Protein AF-A0A432I846-F1 (afdb_monomer_lite)

Sequence (161 aa):
MIKVTKRKKWFYENATWILFLIMAALPLIDIRFGILGLLSMFIGLGFSLFTKGKPYCAYYCPRGGALKKLLAKISFGKSVPKFISNRYTRYGLTLLLTIKTISGLMKAESLTELSIVAHMGFIATTLIALALGIVTKPRAYCSDICHVGNIAWITNKVRRK

Structure (mmCIF, N/CA/C/O backbone):
data_AF-A0A432I846-F1
#
_entry.id   AF-A0A432I846-F1
#
loop_
_atom_site.group_PDB
_atom_site.id
_atom_site.type_symbol
_atom_site.label_atom_id
_atom_site.label_alt_id
_atom_site.label_comp_id
_atom_site.label_asym_id
_atom_site.label_entity_id
_atom_site.label_seq_id
_atom_site.pdbx_PDB_ins_code
_atom_site.Cartn_x
_atom_site.Cartn_y
_atom_site.Cartn_z
_atom_site.occupancy
_atom_site.B_iso_or_equiv
_atom_site.auth_seq_id
_atom_site.auth_comp_id
_atom_site.auth_asym_id
_atom_site.auth_atom_id
_atom_site.pdbx_PDB_model_num
ATOM 1 N N . MET A 1 1 ? 0.027 14.532 16.101 1.00 46.19 1 MET A N 1
ATOM 2 C CA . MET A 1 1 ? -0.913 14.260 14.991 1.00 46.19 1 MET A CA 1
ATOM 3 C C . MET A 1 1 ? -0.826 15.439 14.044 1.00 46.19 1 MET A C 1
ATOM 5 O O . MET A 1 1 ? -1.075 16.545 14.502 1.00 46.19 1 MET A O 1
ATOM 9 N N . ILE A 1 2 ? -0.454 15.240 12.776 1.00 54.59 2 ILE A N 1
ATOM 10 C CA . ILE A 1 2 ? -0.556 16.316 11.778 1.00 54.59 2 ILE A CA 1
ATOM 11 C C . ILE A 1 2 ? -2.051 16.635 11.622 1.00 54.59 2 ILE A C 1
ATOM 13 O O . ILE A 1 2 ? -2.808 15.806 11.112 1.00 54.59 2 ILE A O 1
ATOM 17 N N . LYS A 1 3 ? -2.496 17.790 12.130 1.00 52.16 3 LYS A N 1
ATOM 18 C CA . LYS A 1 3 ? -3.870 18.282 11.951 1.00 52.16 3 LYS A CA 1
ATOM 19 C C . LYS A 1 3 ? -3.994 18.815 10.522 1.00 52.16 3 LYS A C 1
ATOM 21 O O . LYS A 1 3 ? -3.718 19.977 10.253 1.00 52.16 3 LYS A O 1
ATOM 26 N N . VAL A 1 4 ? -4.351 17.939 9.585 1.00 61.06 4 VAL A N 1
ATOM 27 C CA . VAL A 1 4 ? -4.623 18.327 8.193 1.00 61.06 4 VAL A CA 1
ATOM 28 C C . VAL A 1 4 ? -6.010 18.970 8.129 1.00 61.06 4 VAL A C 1
ATOM 30 O O . VAL A 1 4 ? -6.980 18.399 8.628 1.00 61.06 4 VAL A O 1
ATOM 33 N N . THR A 1 5 ? -6.122 20.153 7.522 1.00 69.75 5 THR A N 1
ATOM 34 C CA . THR A 1 5 ? -7.411 20.839 7.344 1.00 69.75 5 THR A CA 1
ATOM 35 C C . THR A 1 5 ? -8.352 20.030 6.442 1.00 69.75 5 THR A C 1
ATOM 37 O O . THR A 1 5 ? -7.910 19.295 5.556 1.00 69.75 5 THR A O 1
ATOM 40 N N . LYS A 1 6 ? -9.673 20.171 6.635 1.00 64.69 6 LYS A N 1
ATOM 41 C CA . LYS A 1 6 ? -10.711 19.423 5.889 1.00 64.69 6 LYS A CA 1
ATOM 42 C C . LYS A 1 6 ? -10.547 19.563 4.362 1.00 64.69 6 LYS A C 1
ATOM 44 O O . LYS A 1 6 ? -10.676 18.578 3.640 1.00 64.69 6 LYS A O 1
ATOM 49 N N . ARG A 1 7 ? -10.172 20.764 3.895 1.00 64.50 7 ARG A N 1
ATOM 50 C CA . ARG A 1 7 ? -9.919 21.091 2.479 1.00 64.50 7 ARG A CA 1
ATOM 51 C C . ARG A 1 7 ? -8.668 20.388 1.930 1.00 64.50 7 ARG A C 1
ATOM 53 O O . ARG A 1 7 ? -8.738 19.745 0.888 1.00 64.50 7 ARG A O 1
ATOM 60 N N . LYS A 1 8 ? -7.550 20.419 2.670 1.00 65.19 8 LYS A N 1
ATOM 61 C CA . LYS A 1 8 ? -6.318 19.695 2.302 1.00 65.19 8 LYS A CA 1
ATOM 62 C C . LYS A 1 8 ? -6.541 18.182 2.283 1.00 65.19 8 LYS A C 1
ATOM 64 O O . LYS A 1 8 ? -6.087 17.510 1.367 1.00 65.19 8 LYS A O 1
ATOM 69 N N . LYS A 1 9 ? -7.300 17.646 3.243 1.00 67.75 9 LYS A N 1
ATOM 70 C CA . LYS A 1 9 ? -7.653 16.220 3.294 1.00 67.75 9 LYS A CA 1
ATOM 71 C C . LYS A 1 9 ? -8.378 15.760 2.025 1.00 67.75 9 LYS A C 1
ATOM 73 O O . LYS A 1 9 ? -8.003 14.738 1.465 1.00 67.75 9 LYS A O 1
ATOM 78 N N . TRP A 1 10 ? -9.380 16.512 1.574 1.00 65.75 10 TRP A N 1
ATOM 79 C CA . TRP A 1 10 ? -10.119 16.197 0.346 1.00 65.75 10 TRP A CA 1
ATOM 80 C C . TRP A 1 10 ? -9.221 16.249 -0.899 1.00 65.75 10 TRP A C 1
ATOM 82 O O . TRP A 1 10 ? -9.282 15.356 -1.742 1.00 65.75 10 TRP A O 1
ATOM 92 N N . PHE A 1 11 ? -8.331 17.244 -0.974 1.00 66.69 11 PHE A N 1
ATOM 93 C CA . PHE A 1 11 ? -7.376 17.380 -2.075 1.00 66.69 11 PHE A CA 1
ATOM 94 C C . PHE A 1 11 ? -6.412 16.188 -2.162 1.00 66.69 11 PHE A C 1
ATOM 96 O O . PHE A 1 11 ? -6.304 15.562 -3.215 1.00 66.69 11 PHE A O 1
ATOM 103 N N . TYR A 1 12 ? -5.775 15.806 -1.049 1.00 70.25 12 TYR A N 1
ATOM 104 C CA . TYR A 1 12 ? -4.863 14.656 -1.023 1.00 70.25 12 TYR A CA 1
ATOM 105 C C . TYR A 1 12 ? -5.580 13.332 -1.320 1.00 70.25 12 TYR A C 1
ATOM 107 O O . TYR A 1 12 ? -5.038 12.487 -2.026 1.00 70.25 12 TYR A O 1
ATOM 115 N N . GLU A 1 13 ? -6.818 13.149 -0.852 1.00 68.00 13 GLU A N 1
ATOM 116 C CA . GLU A 1 13 ? -7.609 11.950 -1.162 1.00 68.00 13 GLU A CA 1
ATOM 117 C C . GLU A 1 13 ? -7.955 11.837 -2.660 1.00 68.00 13 GLU A C 1
ATOM 119 O O . GLU A 1 13 ? -7.946 10.733 -3.204 1.00 68.00 13 GLU A O 1
ATOM 124 N N . ASN A 1 14 ? -8.210 12.953 -3.348 1.00 73.88 14 ASN A N 1
ATOM 125 C CA . ASN A 1 14 ? -8.443 12.948 -4.795 1.00 73.88 14 ASN A CA 1
ATOM 126 C C . ASN A 1 14 ? -7.154 12.784 -5.608 1.00 73.88 14 ASN A C 1
ATOM 128 O O . ASN A 1 14 ? -7.145 12.019 -6.572 1.00 73.88 14 ASN A O 1
ATOM 132 N N . ALA A 1 15 ? -6.067 13.440 -5.202 1.00 80.50 15 ALA A N 1
ATOM 133 C CA . ALA A 1 15 ? -4.770 13.317 -5.865 1.00 80.50 15 ALA A CA 1
ATOM 134 C C . ALA A 1 15 ? -4.204 11.889 -5.763 1.00 80.50 15 ALA A C 1
ATOM 136 O O . ALA A 1 15 ? -3.666 11.357 -6.731 1.00 80.50 15 ALA A O 1
ATOM 137 N N . THR A 1 16 ? -4.379 11.226 -4.615 1.00 85.56 16 THR A N 1
ATOM 138 C CA . THR A 1 16 ? -3.886 9.854 -4.394 1.00 85.56 16 THR A CA 1
ATOM 139 C C . THR A 1 16 ? -4.595 8.801 -5.244 1.00 85.56 16 THR A C 1
ATOM 141 O O . THR A 1 16 ? -3.954 7.830 -5.636 1.00 85.56 16 THR A O 1
ATOM 144 N N . TRP A 1 17 ? -5.878 8.996 -5.578 1.00 84.44 17 TRP A N 1
ATOM 145 C CA . TRP A 1 17 ? -6.599 8.140 -6.533 1.00 84.44 17 TRP A CA 1
ATOM 146 C C . TRP A 1 17 ? -5.971 8.206 -7.932 1.00 84.44 17 TRP A C 1
ATOM 148 O O . TRP A 1 17 ? -5.720 7.175 -8.550 1.00 84.44 17 TRP A O 1
ATOM 158 N N . ILE A 1 18 ? -5.679 9.419 -8.412 1.00 87.31 18 ILE A N 1
ATOM 159 C CA . ILE A 1 18 ? -5.054 9.633 -9.726 1.00 87.31 18 ILE A CA 1
ATOM 160 C C . ILE A 1 18 ? -3.646 9.036 -9.733 1.00 87.31 18 ILE A C 1
ATOM 162 O O . ILE A 1 18 ? -3.297 8.289 -10.641 1.00 87.31 18 ILE A O 1
ATOM 166 N N . LEU A 1 19 ? -2.868 9.282 -8.675 1.00 89.81 19 LEU A N 1
ATOM 167 C CA . LEU A 1 19 ? -1.527 8.719 -8.529 1.00 89.81 19 LEU A CA 1
ATOM 168 C C . LEU A 1 19 ? -1.540 7.184 -8.529 1.00 89.81 19 LEU A C 1
ATOM 170 O O . LEU A 1 19 ? -0.665 6.565 -9.121 1.00 89.81 19 LEU A O 1
ATOM 174 N N . PHE A 1 20 ? -2.546 6.559 -7.914 1.00 92.19 20 PHE A N 1
ATOM 175 C CA . PHE A 1 20 ? -2.716 5.109 -7.961 1.00 92.19 20 PHE A CA 1
ATOM 176 C C . PHE A 1 20 ? -2.957 4.596 -9.386 1.00 92.19 20 PHE A C 1
ATOM 178 O O . PHE A 1 20 ? -2.330 3.616 -9.778 1.00 92.19 20 PHE A O 1
ATOM 185 N N . LEU A 1 21 ? -3.822 5.260 -10.162 1.00 90.75 21 LEU A N 1
ATOM 186 C CA . LEU A 1 21 ? -4.063 4.890 -11.559 1.00 90.75 21 LEU A CA 1
ATOM 187 C C . LEU A 1 21 ? -2.796 5.034 -12.402 1.00 90.75 21 LEU A C 1
ATOM 189 O O . LEU A 1 21 ? -2.481 4.134 -13.169 1.00 90.75 21 LEU A O 1
ATOM 193 N N . ILE A 1 22 ? -2.034 6.110 -12.204 1.00 91.56 22 ILE A N 1
ATOM 194 C CA . ILE A 1 22 ? -0.741 6.322 -12.867 1.00 91.56 22 ILE A CA 1
ATOM 195 C C . ILE A 1 22 ? 0.224 5.183 -12.521 1.00 91.56 22 ILE A C 1
ATOM 197 O O . ILE A 1 22 ? 0.798 4.576 -13.416 1.00 91.56 22 ILE A O 1
ATOM 201 N N . MET A 1 23 ? 0.359 4.832 -11.239 1.00 91.38 23 MET A N 1
ATOM 202 C CA . MET A 1 23 ? 1.238 3.740 -10.797 1.00 91.38 23 MET A CA 1
ATOM 203 C C . MET A 1 23 ? 0.808 2.359 -11.308 1.00 91.38 23 MET A C 1
ATOM 205 O O . MET A 1 23 ? 1.648 1.469 -11.422 1.00 91.38 23 MET A O 1
ATOM 209 N N . ALA A 1 24 ? -0.481 2.165 -11.587 1.00 92.00 24 ALA A N 1
ATOM 210 C CA . ALA A 1 24 ? -0.997 0.935 -12.176 1.00 92.00 24 ALA A CA 1
ATOM 211 C C . ALA A 1 24 ? -0.840 0.907 -13.706 1.00 92.00 24 ALA A C 1
ATOM 213 O O . ALA A 1 24 ? -0.541 -0.149 -14.250 1.00 92.00 24 ALA A O 1
ATOM 214 N N . ALA A 1 25 ? -1.027 2.041 -14.389 1.00 93.31 25 ALA A N 1
ATOM 215 C CA . ALA A 1 25 ? -1.075 2.121 -15.848 1.00 93.31 25 ALA A CA 1
ATOM 216 C C . ALA A 1 25 ? 0.295 2.347 -16.509 1.00 93.31 25 ALA A C 1
ATOM 218 O O . ALA A 1 25 ? 0.567 1.735 -17.536 1.00 93.31 25 ALA A O 1
ATOM 219 N N . LEU A 1 26 ? 1.176 3.181 -15.941 1.00 92.50 26 LEU A N 1
ATOM 220 C CA . LEU A 1 26 ? 2.502 3.458 -16.526 1.00 92.50 26 LEU A CA 1
ATOM 221 C C . LEU A 1 26 ? 3.345 2.192 -16.758 1.00 92.50 26 LEU A C 1
ATOM 223 O O . LEU A 1 26 ? 3.922 2.075 -17.837 1.00 92.50 26 LEU A O 1
ATOM 227 N N . PRO A 1 27 ? 3.398 1.229 -15.815 1.00 91.06 27 PRO A N 1
ATOM 228 C CA . PRO A 1 27 ? 4.174 0.006 -16.006 1.00 91.06 27 PRO A CA 1
ATOM 229 C C . PRO A 1 27 ? 3.655 -0.905 -17.128 1.00 91.06 27 PRO A C 1
ATOM 231 O O . PRO A 1 27 ? 4.382 -1.798 -17.550 1.00 91.06 27 PRO A O 1
ATOM 234 N N . LEU A 1 28 ? 2.423 -0.686 -17.614 1.00 90.00 28 LEU A N 1
A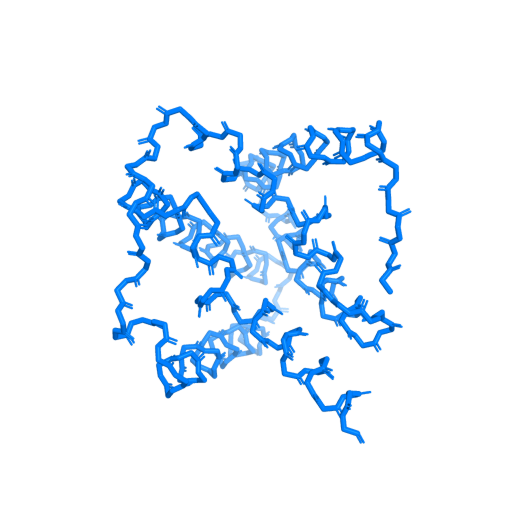TOM 235 C CA . LEU A 1 28 ? 1.872 -1.394 -18.777 1.00 90.00 28 LEU A CA 1
ATOM 236 C C . LEU A 1 28 ? 2.439 -0.862 -20.101 1.00 90.00 28 LEU A C 1
ATOM 238 O O . LEU A 1 28 ? 2.426 -1.583 -21.092 1.00 90.00 28 LEU A O 1
ATOM 242 N N . ILE A 1 29 ? 2.910 0.390 -20.118 1.00 92.69 29 ILE A N 1
ATOM 243 C CA . ILE A 1 29 ? 3.519 1.034 -21.290 1.00 92.69 29 ILE A CA 1
ATOM 244 C C . ILE A 1 29 ? 5.033 0.812 -21.268 1.00 92.69 29 ILE A C 1
ATOM 246 O O . ILE A 1 29 ? 5.614 0.394 -22.264 1.00 92.69 29 ILE A O 1
ATOM 250 N N . ASP A 1 30 ? 5.666 1.063 -20.120 1.00 91.94 30 ASP A N 1
ATOM 251 C CA . ASP A 1 30 ? 7.077 0.762 -19.885 1.00 91.94 30 ASP A CA 1
ATOM 252 C C . ASP A 1 30 ? 7.260 0.237 -18.460 1.00 91.94 30 ASP A C 1
ATOM 254 O O . ASP A 1 30 ? 7.046 0.937 -17.464 1.00 91.94 30 ASP A O 1
ATOM 258 N N . ILE A 1 31 ? 7.700 -1.015 -18.371 1.00 91.81 31 ILE A N 1
ATOM 259 C CA . ILE A 1 31 ? 7.848 -1.742 -17.116 1.00 91.81 31 ILE A CA 1
ATOM 260 C C . ILE A 1 31 ? 8.787 -1.053 -16.122 1.00 91.81 31 ILE A C 1
ATOM 262 O O . ILE A 1 31 ? 8.612 -1.232 -14.918 1.00 91.81 31 ILE A O 1
ATOM 266 N N . ARG A 1 32 ? 9.730 -0.216 -16.575 1.00 91.31 32 ARG A N 1
ATOM 267 C CA . ARG A 1 32 ? 10.677 0.524 -15.715 1.00 91.31 32 ARG A CA 1
ATOM 268 C C . ARG A 1 32 ? 9.973 1.427 -14.703 1.00 91.31 32 ARG A C 1
ATOM 270 O O . ARG A 1 32 ? 10.490 1.664 -13.613 1.00 91.31 32 ARG A O 1
ATOM 277 N N . PHE A 1 33 ? 8.761 1.889 -15.009 1.00 91.69 33 PHE A N 1
ATOM 278 C CA . PHE A 1 33 ? 7.963 2.681 -14.070 1.00 91.69 33 PHE A CA 1
ATOM 279 C C . PHE A 1 33 ? 7.410 1.866 -12.891 1.00 91.69 33 PHE A C 1
ATOM 281 O O . PHE A 1 33 ? 6.912 2.449 -11.924 1.00 91.69 33 PHE A O 1
ATOM 288 N N . GLY A 1 34 ? 7.532 0.533 -12.904 1.00 89.50 34 GLY A N 1
ATOM 289 C CA . GLY A 1 34 ? 7.140 -0.340 -11.793 1.00 89.50 34 GLY A CA 1
ATOM 290 C C . GLY A 1 34 ? 7.832 0.006 -10.469 1.00 89.50 34 GLY A C 1
ATOM 291 O O . GLY A 1 34 ? 7.249 -0.180 -9.396 1.00 89.50 34 GLY A O 1
ATOM 292 N N . ILE A 1 35 ? 9.021 0.619 -10.526 1.00 92.56 35 ILE A N 1
ATOM 293 C CA . ILE A 1 35 ? 9.757 1.084 -9.345 1.00 92.56 35 ILE A CA 1
ATOM 294 C C . ILE A 1 35 ? 8.996 2.127 -8.513 1.00 92.56 35 ILE A C 1
ATOM 296 O O . ILE A 1 35 ? 9.219 2.229 -7.305 1.00 92.56 35 ILE A O 1
ATOM 300 N N . LEU A 1 36 ? 8.040 2.857 -9.102 1.00 91.81 36 LEU A N 1
ATOM 301 C CA . LEU A 1 36 ? 7.193 3.813 -8.378 1.00 91.81 36 LEU A CA 1
ATOM 302 C C . LEU A 1 36 ? 6.427 3.138 -7.232 1.00 91.81 36 LEU A C 1
ATOM 304 O O . LEU A 1 36 ? 6.265 3.724 -6.156 1.00 91.81 36 LEU A O 1
ATOM 308 N N . GLY A 1 37 ? 5.982 1.893 -7.441 1.00 88.81 37 GLY A N 1
ATOM 309 C CA . GLY A 1 37 ? 5.334 1.071 -6.417 1.00 88.81 37 GLY A CA 1
ATOM 310 C C . GLY A 1 37 ? 6.219 0.911 -5.188 1.00 88.81 37 GLY A C 1
ATOM 311 O O . GLY A 1 37 ? 5.802 1.209 -4.064 1.00 88.81 37 GLY A O 1
ATOM 312 N N . LEU A 1 38 ? 7.469 0.528 -5.421 1.00 91.31 38 LEU A N 1
ATOM 313 C CA . LEU A 1 38 ? 8.467 0.326 -4.382 1.00 91.31 38 LEU A CA 1
ATOM 314 C C . LEU A 1 38 ? 8.859 1.647 -3.701 1.00 91.31 38 LEU A C 1
ATOM 316 O O . LEU A 1 38 ? 8.900 1.721 -2.471 1.00 91.31 38 LEU A O 1
ATOM 320 N N . LEU A 1 39 ? 9.046 2.716 -4.478 1.00 92.56 39 LEU A N 1
ATOM 321 C CA . LEU A 1 39 ? 9.337 4.053 -3.960 1.00 92.56 39 LEU A CA 1
ATOM 322 C C . LEU A 1 39 ? 8.242 4.528 -2.995 1.00 92.56 39 LEU A C 1
ATOM 324 O O . LEU A 1 39 ? 8.535 5.021 -1.905 1.00 92.56 39 LEU A O 1
ATOM 328 N N . SER A 1 40 ? 6.970 4.316 -3.346 1.00 90.81 40 SER A N 1
ATOM 329 C CA . SER A 1 40 ? 5.842 4.667 -2.478 1.00 90.81 40 SER A CA 1
ATOM 330 C C . SER A 1 40 ? 5.906 3.952 -1.120 1.00 90.81 40 SER A C 1
ATOM 332 O O . SER A 1 40 ? 5.620 4.545 -0.077 1.00 90.81 40 SER A O 1
ATOM 334 N N . MET A 1 41 ? 6.352 2.694 -1.105 1.00 90.44 41 MET A N 1
ATOM 335 C CA . MET A 1 41 ? 6.496 1.921 0.125 1.00 90.44 41 MET A CA 1
ATOM 336 C C . MET A 1 41 ? 7.615 2.469 1.010 1.00 90.44 41 MET A C 1
ATOM 338 O O . MET A 1 41 ? 7.389 2.658 2.208 1.00 90.44 41 MET A O 1
ATOM 342 N N . PHE A 1 42 ? 8.775 2.789 0.432 1.00 91.50 42 PHE A N 1
ATOM 343 C CA . PHE A 1 42 ? 9.890 3.389 1.167 1.00 91.50 42 PHE A CA 1
ATOM 344 C C . PHE A 1 42 ? 9.534 4.754 1.751 1.00 91.50 42 PHE A C 1
ATOM 346 O O . PHE A 1 42 ? 9.812 5.004 2.924 1.00 91.50 42 PHE A O 1
ATOM 353 N N . ILE A 1 43 ? 8.832 5.602 0.994 1.00 91.50 43 ILE A N 1
ATOM 354 C CA . ILE A 1 43 ? 8.321 6.880 1.508 1.00 91.50 43 ILE A CA 1
ATOM 355 C C . ILE A 1 43 ? 7.394 6.628 2.704 1.00 91.50 43 ILE A C 1
ATOM 357 O O . ILE A 1 43 ? 7.511 7.290 3.735 1.00 91.50 43 ILE A O 1
ATOM 361 N N . GLY A 1 44 ? 6.498 5.641 2.616 1.00 89.44 44 GLY A N 1
ATOM 362 C CA . GLY A 1 44 ? 5.605 5.292 3.720 1.00 89.44 44 GLY A CA 1
ATOM 363 C C . GLY A 1 44 ? 6.325 4.825 4.984 1.00 89.44 44 GLY A C 1
ATOM 364 O O . GLY A 1 44 ? 5.928 5.211 6.089 1.00 89.44 44 GLY A O 1
ATOM 365 N N . LEU A 1 45 ? 7.393 4.042 4.829 1.00 90.06 45 LEU A N 1
ATOM 366 C CA . LEU A 1 45 ? 8.260 3.616 5.928 1.00 90.06 45 LEU A CA 1
ATOM 367 C C . LEU A 1 45 ? 9.031 4.799 6.527 1.00 90.06 45 LEU A C 1
ATOM 369 O O . LEU A 1 45 ? 9.006 4.976 7.743 1.00 90.06 45 LEU A O 1
ATOM 373 N N . GLY A 1 46 ? 9.619 5.666 5.700 1.00 89.12 46 GLY A N 1
ATOM 374 C CA . GLY A 1 46 ? 10.302 6.877 6.162 1.00 89.12 46 GLY A CA 1
ATOM 375 C C . GLY A 1 46 ? 9.373 7.783 6.972 1.00 89.12 46 GLY A C 1
ATOM 376 O O . GLY A 1 46 ? 9.671 8.135 8.113 1.00 89.12 46 GLY A O 1
ATOM 377 N N . PHE A 1 47 ? 8.176 8.074 6.456 1.00 87.94 47 PHE A N 1
ATOM 378 C CA . PHE A 1 47 ? 7.175 8.876 7.172 1.00 87.94 47 PHE A CA 1
ATOM 379 C C . PHE A 1 47 ? 6.792 8.291 8.534 1.00 87.94 47 PHE A C 1
ATOM 381 O O . PHE A 1 47 ? 6.507 9.045 9.467 1.00 87.94 47 PHE A O 1
ATOM 388 N N . SER A 1 48 ? 6.770 6.963 8.650 1.00 86.75 48 SER A N 1
ATOM 389 C CA . SER A 1 48 ? 6.490 6.276 9.910 1.00 86.75 48 SER A CA 1
ATOM 390 C C . SER A 1 48 ? 7.563 6.520 10.975 1.00 86.75 48 SER A C 1
ATOM 392 O O . SER A 1 48 ? 7.244 6.566 12.163 1.00 86.75 48 SER A O 1
ATOM 394 N N . LEU A 1 49 ? 8.824 6.678 10.571 1.00 85.75 49 LEU A N 1
ATOM 395 C CA . LEU A 1 49 ? 9.932 6.939 11.491 1.00 85.75 49 LEU A CA 1
ATOM 396 C C . LEU A 1 49 ? 9.892 8.387 12.000 1.00 85.75 49 LEU A C 1
ATOM 398 O O . LEU A 1 49 ? 10.008 8.635 13.204 1.00 85.75 49 LEU A O 1
ATOM 402 N N . PHE A 1 50 ? 9.647 9.342 11.099 1.00 84.25 50 PHE A N 1
ATOM 403 C CA . PHE A 1 50 ? 9.697 10.771 11.422 1.00 84.25 50 PHE A CA 1
ATOM 404 C C . PHE A 1 50 ? 8.409 11.315 12.046 1.00 84.25 50 PHE A C 1
ATOM 406 O O . PHE A 1 50 ? 8.461 12.257 12.837 1.00 84.25 50 PHE A O 1
ATOM 413 N N . THR A 1 51 ? 7.242 10.733 11.747 1.00 79.94 51 THR A N 1
ATOM 414 C CA . THR A 1 51 ? 5.956 11.313 12.160 1.00 79.94 51 THR A CA 1
ATOM 415 C C . THR A 1 51 ? 5.183 10.465 13.167 1.00 79.94 51 THR A C 1
ATOM 417 O O . THR A 1 51 ? 4.971 9.270 12.987 1.00 79.94 51 THR A O 1
ATOM 420 N N . LYS A 1 52 ? 4.620 11.128 14.189 1.00 78.69 52 LYS A N 1
ATOM 421 C CA . LYS A 1 52 ? 3.632 10.522 15.097 1.00 78.69 52 LYS A CA 1
ATOM 422 C C . LYS A 1 52 ? 2.298 10.257 14.375 1.00 78.69 52 LYS A C 1
ATOM 424 O O . LYS A 1 52 ? 1.594 11.185 13.963 1.00 78.69 52 LYS A O 1
ATOM 429 N N . GLY A 1 53 ? 1.891 8.998 14.338 1.00 81.00 53 GLY A N 1
ATOM 430 C CA . GLY A 1 53 ? 0.680 8.453 13.731 1.00 81.00 53 GLY A CA 1
ATOM 431 C C . GLY A 1 53 ? 0.953 7.789 12.380 1.00 81.00 53 GLY A C 1
ATOM 432 O O . GLY A 1 53 ? 2.093 7.566 11.995 1.00 81.00 53 GLY A O 1
ATOM 433 N N . LYS A 1 54 ? -0.115 7.506 11.625 1.00 83.44 54 LYS A N 1
ATOM 434 C CA . LYS A 1 54 ? -0.028 6.919 10.276 1.00 83.44 54 LYS A CA 1
ATOM 435 C C . LYS A 1 54 ? -0.423 7.923 9.176 1.00 83.44 54 LYS A C 1
ATOM 437 O O . LYS A 1 54 ? -1.342 7.629 8.411 1.00 83.44 54 LYS A O 1
ATOM 442 N N . PRO A 1 55 ? 0.192 9.119 9.088 1.00 82.44 55 PRO A N 1
ATOM 443 C CA . PRO A 1 55 ? -0.237 10.154 8.143 1.00 82.44 55 PRO A CA 1
ATOM 444 C C . PRO A 1 55 ? -0.097 9.696 6.689 1.00 82.44 55 PRO A C 1
ATOM 446 O O . PRO A 1 55 ? -0.989 9.963 5.889 1.00 82.44 55 PRO A O 1
ATOM 449 N N . TYR A 1 56 ? 0.965 8.946 6.368 1.00 86.38 56 TYR A N 1
ATOM 450 C CA . TYR A 1 56 ? 1.173 8.404 5.030 1.00 86.38 56 TYR A CA 1
ATOM 451 C C . TYR A 1 56 ? 0.018 7.489 4.620 1.00 86.38 56 TYR A C 1
ATOM 453 O O . TYR A 1 56 ? -0.688 7.765 3.658 1.00 86.38 56 TYR A O 1
ATOM 461 N N . CYS A 1 57 ? -0.265 6.458 5.420 1.00 85.12 57 CYS A N 1
ATOM 462 C CA . CYS A 1 57 ? -1.370 5.535 5.152 1.00 85.12 57 CYS A CA 1
ATOM 463 C C . CYS A 1 57 ? -2.750 6.220 5.177 1.00 85.12 57 CYS A C 1
ATOM 465 O O . CYS A 1 57 ? -3.677 5.756 4.515 1.00 85.12 57 CYS A O 1
ATOM 467 N N . ALA A 1 58 ? -2.908 7.299 5.950 1.00 81.94 58 ALA A N 1
ATOM 468 C CA . ALA A 1 58 ? -4.173 8.016 6.072 1.00 81.94 58 ALA A CA 1
ATOM 469 C C . ALA A 1 58 ? -4.473 8.925 4.868 1.00 81.94 58 ALA A C 1
ATOM 471 O O . ALA A 1 58 ? -5.629 8.952 4.429 1.00 81.94 58 ALA A O 1
ATOM 472 N N . TYR A 1 59 ? -3.462 9.642 4.360 1.00 81.12 59 TYR A N 1
ATOM 473 C CA . TYR A 1 59 ? -3.641 10.748 3.410 1.00 81.12 59 TYR A CA 1
ATOM 474 C C . TYR A 1 59 ? -2.828 10.632 2.118 1.00 81.12 59 TYR A C 1
ATOM 476 O O . TYR A 1 59 ? -3.315 11.075 1.088 1.00 81.12 59 TYR A O 1
ATOM 484 N N . TYR A 1 60 ? -1.621 10.062 2.161 1.00 84.69 60 TYR A N 1
ATOM 485 C CA . TYR A 1 60 ? -0.668 10.108 1.041 1.00 84.69 60 TYR A CA 1
ATOM 486 C C . TYR A 1 60 ? -0.528 8.784 0.287 1.00 84.69 60 TYR A C 1
ATOM 488 O O . TYR A 1 60 ? -0.048 8.768 -0.839 1.00 84.69 60 TYR A O 1
ATOM 496 N N . CYS A 1 61 ? -0.941 7.667 0.887 1.00 88.94 61 CYS A N 1
ATOM 497 C CA . CYS A 1 61 ? -0.851 6.356 0.262 1.00 88.94 61 CYS A CA 1
ATOM 498 C C . CYS A 1 61 ? -1.780 6.296 -0.966 1.00 88.94 61 CYS A C 1
ATOM 500 O O . CYS A 1 61 ? -3.003 6.362 -0.780 1.00 88.94 61 CYS A O 1
ATOM 502 N N . PRO A 1 62 ? -1.238 6.092 -2.185 1.00 88.81 62 PRO A N 1
ATOM 503 C CA . PRO A 1 62 ? -2.014 6.074 -3.426 1.00 88.81 62 PRO A CA 1
ATOM 504 C C . PRO A 1 62 ? -3.146 5.047 -3.357 1.00 88.81 62 PRO A C 1
ATOM 506 O O . PRO A 1 62 ? -4.320 5.386 -3.487 1.00 88.81 62 PRO A O 1
ATOM 509 N N . ARG A 1 63 ? -2.816 3.802 -2.984 1.00 89.12 63 ARG A N 1
ATOM 510 C CA . ARG A 1 63 ? -3.789 2.712 -2.799 1.00 89.12 63 ARG A CA 1
ATOM 511 C C . ARG A 1 63 ? -4.831 3.017 -1.716 1.00 89.12 63 ARG A C 1
ATOM 513 O O . ARG A 1 63 ? -5.987 2.630 -1.83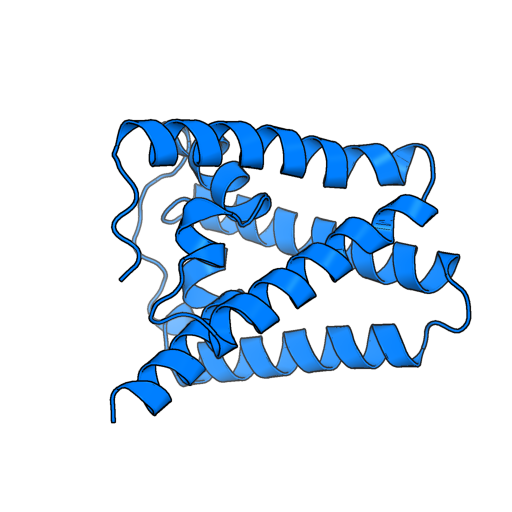2 1.00 89.12 63 ARG A O 1
ATOM 520 N N . GLY A 1 64 ? -4.448 3.695 -0.634 1.00 85.69 64 GLY A N 1
ATOM 521 C CA . GLY A 1 64 ? -5.375 4.047 0.447 1.00 85.69 64 GLY A CA 1
ATOM 522 C C . GLY A 1 64 ? -6.432 5.064 0.008 1.00 85.69 64 GLY A C 1
ATOM 523 O O . GLY A 1 64 ? -7.606 4.937 0.378 1.00 85.69 64 GLY A O 1
ATOM 524 N N . GLY A 1 65 ? -6.033 6.066 -0.777 1.00 86.88 65 GLY A N 1
ATOM 525 C CA . GLY A 1 65 ? -6.955 6.955 -1.488 1.00 86.88 65 GLY A CA 1
ATOM 526 C C . GLY A 1 65 ? -7.805 6.179 -2.485 1.00 86.88 65 GLY A C 1
ATOM 527 O O . GLY A 1 65 ? -9.030 6.323 -2.485 1.00 86.88 65 GLY A O 1
ATOM 528 N N . ALA A 1 66 ? -7.155 5.267 -3.216 1.00 88.88 66 ALA A N 1
ATOM 529 C CA . ALA A 1 66 ? -7.776 4.453 -4.240 1.00 88.88 66 ALA A CA 1
ATOM 530 C C . ALA A 1 66 ? -9.004 3.688 -3.709 1.00 88.88 66 ALA A C 1
ATOM 532 O O . ALA A 1 66 ? -10.160 3.933 -4.063 1.00 88.88 66 ALA A O 1
ATOM 533 N N . LEU A 1 67 ? -8.744 2.813 -2.740 1.00 88.81 67 LEU A N 1
ATOM 534 C CA . LEU A 1 67 ? -9.749 1.950 -2.132 1.00 88.81 67 LEU A CA 1
ATOM 535 C C . LEU A 1 67 ? -10.892 2.740 -1.492 1.00 88.81 67 LEU A C 1
ATOM 537 O O . LEU A 1 67 ? -12.045 2.329 -1.549 1.00 88.81 67 LEU A O 1
ATOM 541 N N . LYS A 1 68 ? -10.597 3.900 -0.894 1.00 87.00 68 LYS A N 1
ATOM 542 C CA . LYS A 1 68 ? -11.640 4.731 -0.289 1.00 87.00 68 LYS A CA 1
ATOM 543 C C . LYS A 1 68 ? -12.622 5.239 -1.341 1.00 87.00 68 LYS A C 1
ATOM 545 O O . LYS A 1 68 ? -13.812 5.240 -1.065 1.00 87.00 68 LYS A O 1
ATOM 550 N N . LYS A 1 69 ? -12.140 5.685 -2.505 1.00 86.94 69 LYS A N 1
ATOM 551 C CA . LYS A 1 69 ? -12.988 6.283 -3.545 1.00 86.94 69 LYS A CA 1
ATOM 552 C C . LYS A 1 69 ? -13.764 5.225 -4.331 1.00 86.94 69 LYS A C 1
ATOM 554 O O . LYS A 1 69 ? -14.967 5.395 -4.494 1.00 86.94 69 LYS A O 1
ATOM 559 N N . LEU A 1 70 ? -13.118 4.128 -4.742 1.00 87.38 70 LEU A N 1
ATOM 560 C CA . LEU A 1 70 ? -13.798 3.032 -5.455 1.00 87.38 70 LEU A CA 1
ATOM 561 C C . LEU A 1 70 ? -14.852 2.350 -4.597 1.00 87.38 70 LEU A C 1
ATOM 563 O O . LEU A 1 70 ? -15.972 2.124 -5.040 1.00 87.38 70 LEU A O 1
ATOM 567 N N . LEU A 1 71 ? -14.494 2.016 -3.359 1.00 87.38 71 LEU A N 1
ATOM 568 C CA . LEU A 1 71 ? -15.342 1.183 -2.519 1.00 87.38 71 LEU A CA 1
ATOM 569 C C . LEU A 1 71 ? -16.247 1.999 -1.599 1.00 87.38 71 LEU A C 1
ATOM 571 O O . LEU A 1 71 ? -16.994 1.409 -0.827 1.00 87.38 71 LEU A O 1
ATOM 575 N N . ALA A 1 72 ? -16.245 3.335 -1.703 1.00 83.19 72 ALA A N 1
ATOM 576 C CA . ALA A 1 72 ? -17.159 4.197 -0.951 1.00 83.19 72 ALA A CA 1
ATOM 577 C C . ALA A 1 72 ? -18.632 3.807 -1.140 1.00 83.19 72 ALA A C 1
ATOM 579 O O . ALA A 1 72 ? -19.409 3.947 -0.203 1.00 83.19 72 ALA A O 1
ATOM 580 N N . LYS A 1 73 ? -19.001 3.343 -2.342 1.00 81.12 73 LYS A N 1
ATOM 581 C CA . LYS A 1 73 ? -20.383 2.984 -2.699 1.00 81.12 73 LYS A CA 1
ATOM 582 C C . LYS A 1 73 ? -20.628 1.476 -2.836 1.00 81.12 73 LYS A C 1
ATOM 584 O O . LYS A 1 73 ? -21.775 1.073 -2.934 1.00 81.12 73 LYS A O 1
ATOM 589 N N . ILE A 1 74 ? -19.566 0.667 -2.873 1.00 85.62 74 ILE A N 1
ATOM 590 C CA . ILE A 1 74 ? -19.630 -0.771 -3.205 1.00 85.62 74 ILE A CA 1
ATOM 591 C C . ILE A 1 74 ? -19.372 -1.651 -1.971 1.00 85.62 74 ILE A C 1
ATOM 593 O O . ILE A 1 74 ? -19.760 -2.813 -1.931 1.00 85.62 74 ILE A O 1
ATOM 597 N N . SER A 1 75 ? -18.701 -1.114 -0.952 1.00 86.38 75 SER A N 1
ATOM 598 C CA . SER A 1 75 ? -18.349 -1.864 0.252 1.00 86.38 75 SER A CA 1
ATOM 599 C C . SER A 1 75 ? -19.579 -2.225 1.089 1.00 86.38 75 SER A C 1
ATOM 601 O O . SER A 1 75 ? -20.377 -1.356 1.437 1.00 86.38 75 SER A O 1
ATOM 603 N N . PHE A 1 76 ? -19.663 -3.486 1.524 1.00 83.00 76 PHE A N 1
ATOM 604 C CA . PHE A 1 76 ? -20.654 -3.950 2.504 1.00 83.00 76 PHE A CA 1
ATOM 605 C C . PHE A 1 76 ? -20.389 -3.423 3.925 1.00 83.00 76 PHE A C 1
ATOM 607 O O . PHE A 1 76 ? -21.194 -3.637 4.829 1.00 83.00 76 PHE A O 1
ATOM 614 N N . GLY A 1 77 ? -19.238 -2.783 4.166 1.00 83.44 77 GLY A N 1
ATOM 615 C CA . GLY A 1 77 ? -18.915 -2.124 5.433 1.00 83.44 77 GLY A CA 1
ATOM 616 C C . GLY A 1 77 ? -18.730 -3.056 6.635 1.00 83.44 77 GLY A C 1
ATOM 617 O O . GLY A 1 77 ? -18.561 -2.564 7.756 1.00 83.44 77 GLY A O 1
ATOM 618 N N . LYS A 1 78 ? -18.724 -4.382 6.434 1.00 85.94 78 LYS A N 1
ATOM 619 C CA . LYS A 1 78 ? -18.591 -5.363 7.521 1.00 85.94 78 LYS A CA 1
ATOM 620 C C . LYS A 1 78 ? -17.259 -5.199 8.256 1.00 85.94 78 LYS A C 1
ATOM 622 O O . LYS A 1 78 ? -16.255 -4.736 7.704 1.00 85.94 78 LYS A O 1
ATOM 627 N N . SER A 1 79 ? -17.240 -5.576 9.531 1.00 86.12 79 SER A N 1
ATOM 628 C CA . SER A 1 79 ? -16.003 -5.625 10.307 1.00 86.12 79 SER A CA 1
ATOM 629 C C . SER A 1 79 ? -15.038 -6.657 9.720 1.00 86.12 79 SER A C 1
ATOM 631 O O . SER A 1 79 ? -15.438 -7.677 9.162 1.00 86.12 79 SER A O 1
ATOM 633 N N . VAL A 1 80 ? -13.740 -6.373 9.832 1.00 86.62 80 VAL A N 1
ATOM 634 C CA . VAL A 1 80 ? -12.700 -7.322 9.428 1.00 86.62 80 VAL A CA 1
ATOM 635 C C . VAL A 1 80 ? -12.789 -8.550 10.345 1.00 86.62 80 VAL A C 1
ATOM 637 O O . VAL A 1 80 ? -12.878 -8.366 11.564 1.00 86.62 80 VAL A O 1
ATOM 640 N N . PRO A 1 81 ? -12.769 -9.786 9.807 1.00 86.44 81 PRO A N 1
ATOM 641 C CA . PRO A 1 81 ? -12.831 -10.998 10.616 1.00 86.44 81 PRO A CA 1
ATOM 642 C C . PRO A 1 81 ? -11.778 -10.999 11.728 1.00 86.44 81 PRO A C 1
ATOM 644 O O . PRO A 1 81 ? -10.619 -10.631 11.501 1.00 86.44 81 PRO A O 1
ATOM 647 N N . LYS A 1 82 ? -12.157 -11.461 12.928 1.00 85.88 82 LYS A N 1
ATOM 648 C CA . LYS A 1 82 ? -11.270 -11.477 14.108 1.00 85.88 82 LYS A CA 1
ATOM 649 C C . LYS A 1 82 ? -9.963 -12.232 13.850 1.00 85.88 82 LYS A C 1
ATOM 651 O O . LYS A 1 82 ? -8.926 -11.821 14.357 1.00 85.88 82 LYS A O 1
ATOM 656 N N . PHE A 1 83 ? -9.999 -13.275 13.019 1.00 85.06 83 PHE A N 1
ATOM 657 C CA . PHE A 1 83 ? -8.812 -14.036 12.632 1.00 85.06 83 PHE A CA 1
ATOM 658 C C . PHE A 1 83 ? -7.763 -13.178 11.904 1.00 85.06 83 PHE A C 1
ATOM 660 O O . PHE A 1 83 ? -6.583 -13.263 12.229 1.00 85.06 83 PHE A O 1
ATOM 667 N N . ILE A 1 84 ? -8.179 -12.296 10.988 1.00 83.56 84 ILE A N 1
ATOM 668 C CA . ILE A 1 84 ? -7.275 -11.392 10.251 1.00 83.56 84 ILE A CA 1
ATOM 669 C C . ILE A 1 84 ? -6.812 -10.242 11.152 1.00 83.56 84 ILE A C 1
ATOM 671 O O . ILE A 1 84 ? -5.645 -9.856 11.135 1.00 83.56 84 ILE A O 1
ATOM 675 N N . SER A 1 85 ? -7.720 -9.711 11.975 1.00 84.00 85 SER A N 1
ATOM 676 C CA . SER A 1 85 ? -7.425 -8.597 12.885 1.00 84.00 85 SER A CA 1
ATOM 677 C C . SER A 1 85 ? -6.585 -9.001 14.111 1.00 84.00 85 SER A C 1
ATOM 679 O O . SER A 1 85 ? -6.171 -8.122 14.875 1.00 84.00 85 SER A O 1
ATOM 681 N N . ASN A 1 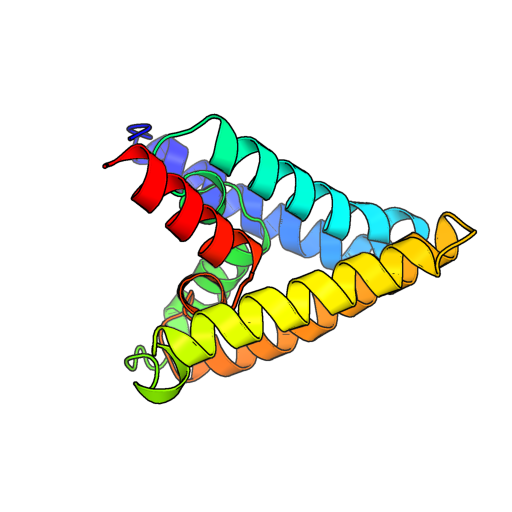86 ? -6.334 -10.294 14.332 1.00 90.50 86 ASN A N 1
ATOM 682 C CA . ASN A 1 86 ? -5.569 -10.791 15.473 1.00 90.50 86 ASN A CA 1
ATOM 683 C C . ASN A 1 86 ? -4.094 -10.350 15.408 1.00 90.50 86 ASN A C 1
ATOM 685 O O . ASN A 1 86 ? -3.479 -10.351 14.343 1.00 90.50 86 ASN A O 1
ATOM 689 N N . ARG A 1 87 ? -3.490 -10.029 16.561 1.00 86.19 87 ARG A N 1
ATOM 690 C CA . ARG A 1 87 ? -2.087 -9.585 16.674 1.00 86.19 87 ARG A CA 1
ATOM 691 C C . ARG A 1 87 ? -1.107 -10.550 16.003 1.00 86.19 87 ARG A C 1
ATOM 693 O O . ARG A 1 87 ? -0.197 -10.102 15.316 1.00 86.19 87 ARG A O 1
ATOM 700 N N . TYR A 1 88 ? -1.321 -11.854 16.173 1.00 88.75 88 TYR A N 1
ATOM 701 C CA . TYR A 1 88 ? -0.440 -12.888 15.634 1.00 88.75 88 TYR A CA 1
ATOM 702 C C . TYR A 1 88 ? -0.500 -12.916 14.108 1.00 88.75 88 TYR A C 1
ATOM 704 O O . TYR A 1 88 ? 0.534 -12.826 13.458 1.00 88.75 88 TYR A O 1
ATOM 712 N N . THR A 1 89 ? -1.708 -12.917 13.540 1.00 88.75 89 THR A N 1
ATOM 713 C CA . THR A 1 89 ? -1.926 -12.879 12.090 1.00 88.75 89 THR A CA 1
ATOM 714 C C . THR A 1 89 ? -1.363 -11.606 11.471 1.00 88.75 89 THR A C 1
ATOM 716 O O . THR A 1 89 ? -0.690 -11.660 10.445 1.00 88.75 89 THR A O 1
ATOM 719 N N . ARG A 1 90 ? -1.557 -10.453 12.123 1.00 89.31 90 ARG A N 1
ATOM 720 C CA . ARG A 1 90 ? -1.005 -9.171 11.664 1.00 89.31 90 ARG A CA 1
ATOM 721 C C . ARG A 1 90 ? 0.519 -9.184 11.626 1.00 89.31 90 ARG A C 1
ATOM 723 O O . ARG A 1 90 ? 1.097 -8.732 10.639 1.00 89.31 90 ARG A O 1
ATOM 730 N N . TYR A 1 91 ? 1.175 -9.692 12.670 1.00 90.12 91 TYR A N 1
ATOM 731 C CA . TYR A 1 91 ? 2.636 -9.798 12.698 1.00 90.12 91 TYR A CA 1
ATOM 732 C C . TYR A 1 91 ? 3.154 -10.838 11.707 1.00 90.12 91 TYR A C 1
ATOM 734 O O . TYR A 1 91 ? 4.084 -10.531 10.967 1.00 90.12 91 TYR A O 1
ATOM 742 N N . GLY A 1 92 ? 2.507 -12.002 11.612 1.00 92.25 92 GLY A N 1
ATOM 743 C CA . GLY A 1 92 ? 2.846 -13.042 10.641 1.00 92.25 92 GLY A CA 1
ATOM 744 C C . GLY A 1 92 ? 2.759 -12.532 9.203 1.00 92.25 92 GLY A C 1
ATOM 745 O O . GLY A 1 92 ? 3.734 -12.612 8.465 1.00 92.25 92 GLY A O 1
ATOM 746 N N . LEU A 1 93 ? 1.645 -11.901 8.819 1.00 91.88 93 LEU A N 1
ATOM 747 C CA . LEU A 1 93 ? 1.477 -11.303 7.487 1.00 91.88 93 LEU A CA 1
ATOM 748 C C . LEU A 1 93 ? 2.475 -10.174 7.222 1.00 91.88 93 LEU A C 1
ATOM 750 O O . LEU A 1 93 ? 3.003 -10.067 6.117 1.00 91.88 93 LEU A O 1
ATOM 754 N N . THR A 1 94 ? 2.757 -9.341 8.226 1.00 92.38 94 THR A N 1
ATOM 755 C CA . THR A 1 94 ? 3.755 -8.269 8.098 1.00 92.38 94 THR A CA 1
ATOM 756 C C . THR A 1 94 ? 5.131 -8.851 7.812 1.00 92.38 94 THR A C 1
ATOM 758 O O . THR A 1 94 ? 5.795 -8.396 6.882 1.00 92.38 94 THR A O 1
ATOM 761 N N . LEU A 1 95 ? 5.534 -9.875 8.565 1.00 93.81 95 LEU A N 1
ATOM 762 C CA . LEU A 1 95 ? 6.809 -10.559 8.389 1.00 93.81 95 LEU A CA 1
ATOM 763 C C . LEU A 1 95 ? 6.884 -11.224 7.011 1.00 93.81 95 LEU A C 1
ATOM 765 O O . LEU A 1 95 ? 7.822 -10.966 6.268 1.00 93.81 95 LEU A O 1
ATOM 769 N N . LEU A 1 96 ? 5.861 -11.991 6.628 1.00 94.12 96 LEU A N 1
ATOM 770 C CA . LEU A 1 96 ? 5.796 -12.679 5.336 1.00 94.12 96 LEU A CA 1
ATOM 771 C C . LEU A 1 96 ? 5.894 -11.712 4.150 1.00 94.12 96 LEU A C 1
ATOM 773 O O . LEU A 1 96 ? 6.697 -11.928 3.245 1.00 94.12 96 LEU A O 1
ATOM 777 N N . LEU A 1 97 ? 5.110 -10.629 4.153 1.00 92.62 97 LEU A N 1
ATOM 778 C CA . LEU A 1 97 ? 5.141 -9.627 3.083 1.00 92.62 97 LEU A CA 1
ATOM 779 C C . LEU A 1 97 ? 6.482 -8.889 3.033 1.00 92.62 97 LEU A C 1
ATOM 781 O O . LEU A 1 97 ? 6.974 -8.593 1.946 1.00 92.62 97 LEU A O 1
ATOM 785 N N . THR A 1 98 ? 7.083 -8.609 4.192 1.00 92.50 98 THR A N 1
ATOM 786 C CA . THR A 1 98 ? 8.395 -7.953 4.267 1.00 92.50 98 THR A CA 1
ATOM 787 C C . THR A 1 98 ? 9.490 -8.872 3.730 1.00 92.50 98 THR A C 1
ATOM 789 O O . THR A 1 98 ? 10.257 -8.442 2.875 1.00 92.50 98 THR A O 1
ATOM 792 N N . ILE A 1 99 ? 9.509 -10.148 4.131 1.00 94.00 99 ILE A N 1
ATOM 793 C CA . ILE A 1 99 ? 10.450 -11.150 3.607 1.00 94.00 99 ILE A CA 1
ATOM 794 C C . ILE A 1 99 ? 10.281 -11.287 2.096 1.00 94.00 99 ILE A C 1
ATOM 796 O O . ILE A 1 99 ? 11.261 -11.178 1.374 1.00 94.00 99 ILE A O 1
ATOM 800 N N . LYS A 1 100 ? 9.052 -11.444 1.588 1.00 93.38 100 LYS A N 1
ATOM 801 C CA . LYS A 1 100 ? 8.798 -11.530 0.139 1.00 93.38 100 LYS A CA 1
ATOM 802 C C . LYS A 1 100 ? 9.306 -10.304 -0.616 1.00 93.38 100 LYS A C 1
ATOM 804 O O . LYS A 1 100 ? 9.874 -10.459 -1.691 1.00 93.38 100 LYS A O 1
ATOM 809 N N . THR A 1 101 ? 9.126 -9.113 -0.046 1.00 91.44 101 THR A N 1
ATOM 810 C CA . THR A 1 101 ? 9.619 -7.865 -0.643 1.00 91.44 101 THR A CA 1
ATOM 811 C C . THR A 1 101 ? 11.148 -7.853 -0.669 1.00 91.44 101 THR A C 1
ATOM 813 O O . THR A 1 101 ? 11.729 -7.669 -1.730 1.00 91.44 101 THR A O 1
ATOM 816 N N . ILE A 1 102 ? 11.810 -8.127 0.460 1.00 93.00 102 ILE A N 1
ATOM 817 C CA . ILE A 1 102 ? 13.279 -8.141 0.558 1.00 93.00 102 ILE A CA 1
ATOM 818 C C . ILE A 1 102 ? 13.884 -9.231 -0.332 1.00 93.00 102 ILE A C 1
ATOM 820 O O . ILE A 1 102 ? 14.802 -8.954 -1.091 1.00 93.00 102 ILE A O 1
ATOM 824 N N . SER A 1 103 ? 13.354 -10.455 -0.304 1.00 92.50 103 SER A N 1
ATOM 825 C CA . SER A 1 103 ? 13.806 -11.542 -1.178 1.00 92.50 103 SER A CA 1
ATOM 826 C C . SER A 1 103 ? 13.626 -11.212 -2.657 1.00 92.50 103 SER A C 1
ATOM 828 O O . SER A 1 103 ? 14.451 -11.619 -3.464 1.00 92.50 103 SER A O 1
ATOM 830 N N . GLY A 1 104 ? 12.564 -10.489 -3.019 1.00 89.69 104 GLY A N 1
ATOM 831 C CA . GLY A 1 104 ? 12.371 -9.991 -4.377 1.00 89.69 104 GLY A CA 1
ATOM 832 C C . GLY A 1 104 ? 13.407 -8.935 -4.766 1.00 89.69 104 GLY A C 1
ATOM 833 O O . GLY A 1 104 ? 13.936 -8.990 -5.867 1.00 89.69 104 GLY A O 1
ATOM 834 N N . LEU A 1 105 ? 13.743 -8.028 -3.843 1.00 90.31 105 LEU A N 1
ATOM 835 C CA . LEU A 1 105 ? 14.788 -7.018 -4.038 1.00 90.31 105 LEU A CA 1
ATOM 836 C C . LEU A 1 105 ? 16.175 -7.646 -4.199 1.00 90.31 105 LEU A C 1
ATOM 838 O O . LEU A 1 105 ? 16.914 -7.240 -5.081 1.00 90.31 105 LEU A O 1
ATOM 842 N N . MET A 1 106 ? 16.519 -8.638 -3.375 1.00 91.44 106 MET A N 1
ATOM 843 C CA . MET A 1 106 ? 17.832 -9.296 -3.431 1.00 91.44 106 MET A CA 1
ATOM 844 C C . MET A 1 106 ? 18.034 -10.142 -4.691 1.00 91.44 106 MET A C 1
ATOM 846 O O . MET A 1 106 ? 19.167 -10.390 -5.072 1.00 91.44 106 MET A O 1
ATOM 850 N N . LYS A 1 107 ? 16.948 -10.619 -5.308 1.00 91.31 107 LYS A N 1
ATOM 851 C CA . LYS A 1 107 ? 17.003 -11.409 -6.546 1.00 91.31 107 LYS A CA 1
ATOM 852 C C . LYS A 1 107 ? 17.061 -10.559 -7.810 1.00 91.31 107 LYS A C 1
ATOM 854 O O . LYS A 1 107 ? 17.318 -11.112 -8.867 1.00 91.31 107 LYS A O 1
ATOM 859 N N . ALA A 1 108 ? 16.734 -9.274 -7.713 1.00 89.19 108 ALA A N 1
ATOM 860 C CA . ALA A 1 108 ? 16.719 -8.392 -8.863 1.00 89.19 108 ALA A CA 1
ATOM 861 C C . ALA A 1 108 ? 18.127 -7.843 -9.099 1.00 89.19 108 ALA A C 1
ATOM 863 O O . ALA A 1 108 ? 18.628 -7.058 -8.294 1.00 89.19 108 ALA A O 1
ATOM 864 N N . GLU A 1 109 ? 18.742 -8.232 -10.211 1.00 86.19 109 GLU A N 1
ATOM 865 C CA . GLU A 1 109 ? 20.054 -7.715 -10.623 1.00 86.19 109 GLU A CA 1
ATOM 866 C C . GLU A 1 109 ? 19.899 -6.517 -11.566 1.00 86.19 109 GLU A C 1
ATOM 868 O O . GLU A 1 109 ? 20.734 -5.612 -11.593 1.00 86.19 109 GLU A O 1
ATOM 873 N N . SER A 1 110 ? 18.783 -6.464 -12.301 1.00 91.62 110 SER A N 1
ATOM 874 C CA . SER A 1 110 ? 18.467 -5.377 -13.226 1.00 91.62 110 SER A CA 1
ATOM 875 C C . SER A 1 110 ? 17.329 -4.477 -12.735 1.00 91.62 110 SER A C 1
ATOM 877 O O . SER A 1 110 ? 16.411 -4.891 -12.019 1.00 91.62 110 SER A O 1
ATOM 879 N N . LEU A 1 111 ? 17.337 -3.217 -13.189 1.00 89.88 111 LEU A N 1
ATOM 880 C CA . LEU A 1 111 ? 16.256 -2.261 -12.914 1.00 89.88 111 LEU A CA 1
ATOM 881 C C . LEU A 1 111 ? 14.896 -2.772 -13.426 1.00 89.88 111 LEU A C 1
ATOM 883 O O . LEU A 1 111 ? 13.855 -2.507 -12.822 1.00 89.88 111 LEU A O 1
ATOM 887 N N . THR A 1 112 ? 14.910 -3.522 -14.528 1.00 90.88 112 THR A N 1
ATOM 888 C CA . THR A 1 112 ? 13.726 -4.133 -15.137 1.00 90.88 112 THR A CA 1
ATOM 889 C C . THR A 1 112 ? 13.125 -5.200 -14.228 1.00 90.88 112 THR A C 1
ATOM 891 O O . THR A 1 112 ? 11.936 -5.135 -13.925 1.00 90.88 112 THR A O 1
ATOM 894 N N . GLU A 1 113 ? 13.933 -6.136 -13.730 1.00 91.38 113 GLU A N 1
ATOM 895 C CA . GLU A 1 113 ? 13.485 -7.180 -12.799 1.00 91.38 113 GLU A CA 1
ATOM 896 C C . GLU A 1 113 ? 12.937 -6.590 -11.506 1.00 91.38 113 GLU A C 1
ATOM 898 O O . GLU A 1 113 ? 11.862 -6.980 -11.045 1.00 91.38 113 GLU A O 1
ATOM 903 N N . LEU A 1 114 ? 13.631 -5.589 -10.960 1.00 93.31 114 LEU A N 1
ATOM 904 C CA . LEU A 1 114 ? 13.179 -4.886 -9.766 1.00 93.31 114 LEU A CA 1
ATOM 905 C C . LEU A 1 114 ? 11.806 -4.250 -9.994 1.00 93.31 114 LEU A C 1
ATOM 907 O O . LEU A 1 114 ? 10.919 -4.334 -9.140 1.00 93.31 114 LEU A O 1
ATOM 911 N N . SER A 1 115 ? 11.617 -3.640 -11.161 1.00 92.31 115 SER A N 1
ATOM 912 C CA . SER A 1 115 ? 10.358 -2.997 -11.522 1.00 92.31 115 SER A CA 1
ATOM 913 C C . SER A 1 115 ? 9.237 -4.010 -11.759 1.00 92.31 115 SER A C 1
ATOM 915 O O . SER A 1 115 ? 8.110 -3.758 -11.331 1.00 92.31 115 SER A O 1
ATOM 917 N N . ILE A 1 116 ? 9.533 -5.180 -12.337 1.00 91.94 116 ILE A N 1
ATOM 918 C CA . ILE A 1 116 ? 8.582 -6.296 -12.478 1.00 91.94 116 ILE A CA 1
ATOM 919 C C . ILE A 1 116 ? 8.135 -6.786 -11.103 1.00 91.94 116 ILE A C 1
ATOM 921 O O . ILE A 1 116 ? 6.936 -6.863 -10.839 1.00 91.94 116 ILE A O 1
ATOM 925 N N . VAL A 1 117 ? 9.076 -7.077 -10.203 1.00 92.75 117 VAL A N 1
ATOM 926 C CA . VAL A 1 117 ? 8.771 -7.548 -8.843 1.00 92.75 117 VAL A CA 1
ATOM 927 C C . VAL A 1 117 ? 7.928 -6.517 -8.093 1.00 92.75 117 VAL A C 1
ATOM 929 O O . VAL A 1 117 ? 6.913 -6.867 -7.480 1.00 92.75 117 VAL A O 1
ATOM 932 N N . ALA A 1 118 ? 8.309 -5.241 -8.170 1.00 92.88 118 ALA A N 1
ATOM 933 C CA . ALA A 1 118 ? 7.583 -4.147 -7.538 1.00 92.88 118 ALA A CA 1
ATOM 934 C C . ALA A 1 118 ? 6.161 -4.000 -8.098 1.00 92.88 118 ALA A C 1
ATOM 936 O O . ALA A 1 118 ? 5.201 -3.895 -7.327 1.00 92.88 118 ALA A O 1
ATOM 937 N N . HIS A 1 119 ? 6.008 -4.030 -9.422 1.00 93.69 119 HIS A N 1
ATOM 938 C CA . HIS A 1 119 ? 4.714 -3.886 -10.076 1.00 93.69 119 HIS A CA 1
ATOM 939 C C . HIS A 1 119 ? 3.803 -5.089 -9.810 1.00 93.69 119 HIS A C 1
ATOM 941 O O . HIS A 1 119 ? 2.661 -4.911 -9.386 1.00 93.69 119 HIS A O 1
ATOM 947 N N . MET A 1 120 ? 4.311 -6.315 -9.945 1.00 91.88 120 MET A N 1
ATOM 948 C CA . MET A 1 120 ? 3.544 -7.534 -9.672 1.00 91.88 120 MET A CA 1
ATOM 949 C C . MET A 1 120 ? 3.109 -7.611 -8.209 1.00 91.88 120 MET A C 1
ATOM 951 O O . MET A 1 120 ? 1.948 -7.908 -7.921 1.00 91.88 120 MET A O 1
ATOM 955 N N . GLY A 1 121 ? 3.993 -7.265 -7.268 1.00 92.19 121 GLY A N 1
ATOM 956 C CA . GLY A 1 121 ? 3.638 -7.168 -5.852 1.00 92.19 121 GLY A CA 1
ATOM 957 C C . GLY A 1 121 ? 2.558 -6.114 -5.591 1.00 92.19 121 GLY A C 1
ATOM 958 O O . GLY A 1 121 ? 1.617 -6.343 -4.820 1.00 92.19 121 GLY A O 1
ATOM 959 N N . PHE A 1 122 ? 2.643 -4.965 -6.262 1.00 92.81 122 PHE A N 1
ATOM 960 C CA . PHE A 1 122 ? 1.637 -3.912 -6.168 1.00 92.81 122 PHE A CA 1
ATOM 961 C C . PHE A 1 122 ? 0.272 -4.364 -6.705 1.00 92.81 122 PHE A C 1
ATOM 963 O O . PHE A 1 122 ? -0.730 -4.197 -6.005 1.00 92.81 122 PHE A O 1
ATOM 970 N N . ILE A 1 123 ? 0.216 -4.981 -7.887 1.00 93.50 123 ILE A N 1
ATOM 971 C CA . ILE A 1 123 ? -1.031 -5.474 -8.489 1.00 93.50 123 ILE A CA 1
ATOM 972 C C . ILE A 1 123 ? -1.632 -6.603 -7.649 1.00 93.50 123 ILE A C 1
ATOM 974 O O . ILE A 1 123 ? -2.793 -6.508 -7.248 1.00 93.50 123 ILE A O 1
ATOM 978 N N . ALA A 1 124 ? -0.845 -7.616 -7.279 1.00 93.38 124 ALA A N 1
ATOM 979 C CA . ALA A 1 124 ? -1.324 -8.746 -6.482 1.00 93.38 124 ALA A CA 1
ATOM 980 C C . ALA A 1 124 ? -1.920 -8.291 -5.140 1.00 93.38 124 ALA A C 1
ATOM 982 O O . ALA A 1 124 ? -3.036 -8.666 -4.774 1.00 93.38 124 ALA A O 1
ATOM 983 N N . THR A 1 125 ? -1.220 -7.414 -4.412 1.00 91.75 125 THR A N 1
ATOM 984 C CA . THR A 1 125 ? -1.732 -6.891 -3.134 1.00 91.75 125 THR A CA 1
ATOM 985 C C . THR A 1 125 ? -2.927 -5.957 -3.308 1.00 91.75 125 THR A C 1
ATOM 987 O O . THR A 1 125 ? -3.759 -5.852 -2.407 1.00 91.75 125 THR A O 1
ATOM 990 N N . THR A 1 126 ? -3.042 -5.292 -4.456 1.00 93.12 126 THR A N 1
ATOM 991 C CA . THR A 1 126 ? -4.192 -4.452 -4.798 1.00 93.12 126 THR A CA 1
ATOM 992 C C . THR A 1 126 ? -5.433 -5.291 -5.076 1.00 93.12 126 THR A C 1
ATOM 994 O O . THR A 1 126 ? -6.493 -4.955 -4.555 1.00 93.12 126 THR A O 1
ATOM 997 N N . LEU A 1 127 ? -5.315 -6.407 -5.798 1.00 93.25 127 LEU A N 1
ATOM 998 C CA . LEU A 1 127 ? -6.430 -7.335 -6.023 1.00 93.25 127 LEU A CA 1
ATOM 999 C C . LEU A 1 127 ? -6.970 -7.888 -4.698 1.00 93.25 127 LEU A C 1
ATOM 1001 O O . LEU A 1 127 ? -8.173 -7.834 -4.446 1.00 93.25 127 LEU A O 1
ATOM 1005 N N . ILE A 1 128 ? -6.075 -8.313 -3.799 1.00 93.06 128 ILE A N 1
ATOM 1006 C CA . ILE A 1 128 ? -6.450 -8.752 -2.445 1.00 93.06 128 ILE A CA 1
ATOM 1007 C C . ILE A 1 128 ? -7.135 -7.612 -1.678 1.00 93.06 128 ILE A C 1
ATOM 1009 O O . ILE A 1 128 ? -8.133 -7.824 -0.987 1.00 93.06 128 ILE A O 1
ATOM 1013 N N . ALA A 1 129 ? -6.620 -6.386 -1.798 1.00 92.31 129 ALA A N 1
ATOM 1014 C CA . ALA A 1 129 ? -7.193 -5.230 -1.125 1.00 92.31 129 ALA A CA 1
ATOM 1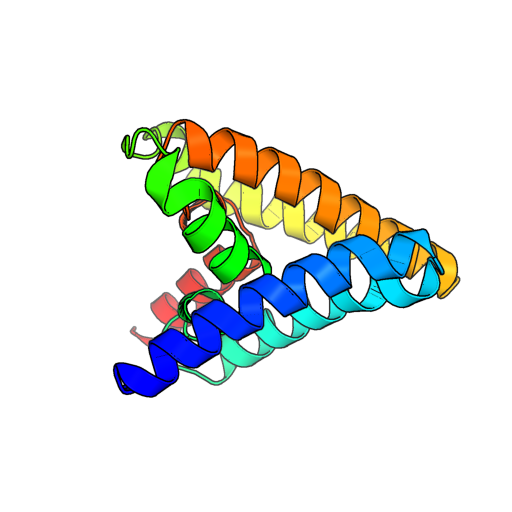015 C C . ALA A 1 129 ? -8.588 -4.859 -1.644 1.00 92.31 129 ALA A C 1
ATOM 1017 O O . ALA A 1 129 ? -9.439 -4.476 -0.839 1.00 92.31 129 ALA A O 1
ATOM 1018 N N . LEU A 1 130 ? -8.829 -4.991 -2.949 1.00 92.62 130 LEU A N 1
ATOM 1019 C CA . LEU A 1 130 ? -10.140 -4.795 -3.564 1.00 92.62 130 LEU A CA 1
ATOM 1020 C C . LEU A 1 130 ? -11.126 -5.855 -3.069 1.00 92.62 130 LEU A C 1
ATOM 1022 O O . LEU A 1 130 ? -12.168 -5.494 -2.529 1.00 92.62 130 LEU A O 1
ATOM 1026 N N . ALA A 1 131 ? -10.765 -7.138 -3.152 1.00 91.88 131 ALA A N 1
ATOM 1027 C CA . ALA A 1 131 ? -11.618 -8.239 -2.703 1.00 91.88 131 ALA A CA 1
ATOM 1028 C C . ALA A 1 131 ? -12.026 -8.083 -1.228 1.00 91.88 131 ALA A C 1
ATOM 1030 O O . ALA A 1 131 ? -13.209 -8.121 -0.883 1.00 91.88 131 ALA A O 1
ATOM 1031 N N . LEU A 1 132 ? -11.057 -7.812 -0.349 1.00 90.50 132 LEU A N 1
ATOM 1032 C CA . LEU A 1 132 ? -11.335 -7.591 1.069 1.00 90.50 132 LEU A CA 1
ATOM 1033 C C . LEU A 1 132 ? -12.121 -6.310 1.325 1.00 90.50 132 LEU A C 1
ATOM 1035 O O . LEU A 1 132 ? -12.979 -6.294 2.206 1.00 90.50 132 LEU A O 1
ATOM 1039 N N . GLY A 1 133 ? -11.835 -5.236 0.595 1.00 89.31 133 GLY A N 1
ATOM 1040 C CA . GLY A 1 133 ? -12.521 -3.963 0.770 1.00 89.31 133 GLY A CA 1
ATOM 1041 C C . GLY A 1 133 ? -13.987 -4.001 0.329 1.00 89.31 133 GLY A C 1
ATOM 1042 O O . GLY A 1 133 ? -14.778 -3.219 0.854 1.00 89.31 133 GLY A O 1
ATOM 1043 N N . ILE A 1 134 ? -14.352 -4.882 -0.613 1.00 90.81 134 ILE A N 1
ATOM 1044 C CA . ILE A 1 134 ? -15.749 -5.085 -1.032 1.00 90.81 134 ILE A CA 1
ATOM 1045 C C . ILE A 1 134 ? -16.512 -5.729 0.124 1.00 90.81 134 ILE A C 1
ATOM 1047 O O . ILE A 1 134 ? -17.535 -5.207 0.558 1.00 90.81 134 ILE A O 1
ATOM 1051 N N . VAL A 1 135 ? -15.980 -6.824 0.673 1.00 89.50 135 VAL A N 1
ATOM 1052 C CA . VAL A 1 135 ? -16.636 -7.603 1.736 1.00 89.50 135 VAL A CA 1
ATOM 1053 C C . VAL A 1 135 ? -16.648 -6.867 3.078 1.00 89.50 135 VAL A C 1
ATOM 1055 O O . VAL A 1 135 ? -17.623 -6.939 3.824 1.00 89.50 135 VAL A O 1
ATOM 1058 N N . THR A 1 136 ? -15.559 -6.177 3.404 1.00 89.62 136 THR A N 1
ATOM 1059 C CA . TH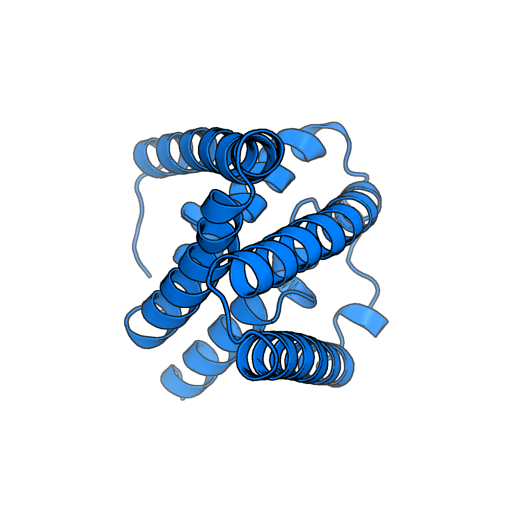R A 1 136 ? -15.351 -5.502 4.694 1.00 89.62 136 THR A CA 1
ATOM 1060 C C . THR A 1 136 ? -15.294 -3.989 4.496 1.00 89.62 136 THR A C 1
ATOM 1062 O O . THR A 1 136 ? -15.864 -3.474 3.546 1.00 89.62 136 THR A O 1
ATOM 1065 N N . LYS A 1 137 ? -14.628 -3.236 5.378 1.00 89.50 137 LYS A N 1
ATOM 1066 C CA . LYS A 1 137 ? -14.445 -1.786 5.222 1.00 89.50 137 LYS A CA 1
ATOM 1067 C C . LYS A 1 137 ? -13.476 -1.478 4.066 1.00 89.50 137 LYS A C 1
ATOM 1069 O O . LYS A 1 137 ? -12.455 -2.159 3.957 1.00 89.50 137 LYS A O 1
ATOM 1074 N N . PRO A 1 138 ? -13.657 -0.371 3.313 1.00 85.50 138 PRO A N 1
ATOM 1075 C CA . PRO A 1 138 ? -12.830 -0.036 2.143 1.00 85.50 138 PRO A CA 1
ATOM 1076 C C . PRO A 1 138 ? -11.313 -0.079 2.378 1.00 85.50 138 PRO A C 1
ATOM 1078 O O . PRO A 1 138 ? -10.542 -0.402 1.487 1.00 85.50 138 PRO A O 1
ATOM 1081 N N . ARG A 1 139 ? -10.852 0.248 3.591 1.00 86.56 139 ARG A N 1
ATOM 1082 C CA . ARG A 1 139 ? -9.423 0.306 3.945 1.00 86.56 139 ARG A CA 1
ATOM 1083 C C . ARG A 1 139 ? -8.931 -0.871 4.797 1.00 86.56 139 ARG A C 1
ATOM 1085 O O . ARG A 1 139 ? -7.837 -0.766 5.348 1.00 86.56 139 ARG A O 1
ATOM 1092 N N . ALA A 1 140 ? -9.681 -1.970 4.881 1.00 88.56 140 ALA A N 1
ATOM 1093 C CA . ALA A 1 140 ? -9.348 -3.137 5.704 1.00 88.56 140 ALA A CA 1
ATOM 1094 C C . ALA A 1 140 ? -7.944 -3.701 5.433 1.00 88.56 140 ALA A C 1
ATOM 1096 O O . ALA A 1 140 ? -7.163 -3.931 6.355 1.00 88.56 140 ALA A O 1
ATOM 1097 N N . TYR A 1 141 ? -7.564 -3.840 4.160 1.00 89.44 141 TYR A N 1
ATOM 1098 C CA . TYR A 1 141 ? -6.219 -4.304 3.814 1.00 89.44 141 TYR A CA 1
ATOM 1099 C C . TYR A 1 141 ? -5.135 -3.369 4.363 1.00 89.44 141 TYR A C 1
ATOM 1101 O O . TYR A 1 141 ? -4.149 -3.815 4.944 1.00 89.44 141 TYR A O 1
ATOM 1109 N N . CYS A 1 142 ? -5.315 -2.054 4.216 1.00 86.69 142 CYS A N 1
ATOM 1110 C CA . CYS A 1 142 ? -4.355 -1.061 4.693 1.00 86.69 142 CYS A CA 1
ATOM 1111 C C . CYS A 1 142 ? -4.271 -0.997 6.227 1.00 86.69 142 CYS A C 1
ATOM 1113 O O . CYS A 1 142 ? -3.219 -0.625 6.751 1.00 86.69 142 CYS A O 1
ATOM 1115 N N . SER A 1 143 ? -5.352 -1.313 6.947 1.00 82.44 143 SER A N 1
ATOM 1116 C CA . SER A 1 143 ? -5.371 -1.292 8.412 1.00 82.44 143 SER A CA 1
ATOM 1117 C C . SER A 1 143 ? -4.794 -2.548 9.044 1.00 82.44 143 SER A C 1
ATOM 1119 O O . SER A 1 143 ? -4.135 -2.411 10.077 1.00 82.44 143 SER A O 1
ATOM 1121 N N . ASP A 1 144 ? -5.024 -3.720 8.450 1.00 84.81 144 ASP A N 1
ATOM 1122 C CA . ASP A 1 144 ? -4.804 -5.005 9.125 1.00 84.81 144 ASP A CA 1
ATOM 1123 C C . ASP A 1 144 ? -3.766 -5.901 8.435 1.00 84.81 144 ASP A C 1
ATOM 1125 O O . ASP A 1 144 ? -3.020 -6.596 9.120 1.00 84.81 144 ASP A O 1
ATOM 1129 N N . ILE A 1 145 ? -3.622 -5.833 7.108 1.00 88.75 145 ILE A N 1
ATOM 1130 C CA . ILE A 1 145 ? -2.751 -6.754 6.350 1.00 88.75 145 ILE A CA 1
ATOM 1131 C C . ILE A 1 145 ? -1.478 -6.073 5.846 1.00 88.75 145 ILE A C 1
ATOM 1133 O O . ILE A 1 145 ? -0.401 -6.661 5.861 1.00 88.75 145 ILE A O 1
ATOM 1137 N N . CYS A 1 146 ? -1.575 -4.821 5.401 1.00 91.38 146 CYS A N 1
ATOM 1138 C CA . CYS A 1 146 ? -0.460 -4.110 4.795 1.00 91.38 146 CYS A CA 1
ATOM 1139 C C . CYS A 1 146 ? 0.714 -3.974 5.770 1.00 91.38 146 CYS A C 1
ATOM 1141 O O . CYS A 1 146 ? 0.608 -3.299 6.795 1.00 91.38 146 CYS A O 1
ATOM 1143 N N . HIS A 1 147 ? 1.859 -4.540 5.392 1.00 91.56 147 HIS A N 1
ATOM 1144 C CA . HIS A 1 147 ? 3.063 -4.507 6.212 1.00 91.56 147 HIS A CA 1
ATOM 1145 C C . HIS A 1 147 ? 3.534 -3.071 6.513 1.00 91.56 147 HIS A C 1
ATOM 1147 O O . HIS A 1 147 ? 3.763 -2.779 7.676 1.00 91.56 147 HIS A O 1
ATOM 1153 N N . VAL A 1 148 ? 3.548 -2.125 5.556 1.00 91.19 148 VAL A N 1
ATOM 1154 C CA . VAL A 1 148 ? 3.875 -0.702 5.839 1.00 91.19 148 VAL A CA 1
ATOM 1155 C C . VAL A 1 148 ? 2.915 -0.094 6.871 1.00 91.19 148 VAL A C 1
ATOM 1157 O O . VAL A 1 148 ? 3.330 0.603 7.795 1.00 91.19 148 VAL A O 1
ATOM 1160 N N . GLY A 1 149 ? 1.616 -0.386 6.754 1.00 87.94 149 GLY A N 1
ATOM 1161 C CA . GLY A 1 149 ? 0.601 0.101 7.690 1.00 87.94 149 GLY A CA 1
ATOM 1162 C C . GLY A 1 149 ? 0.725 -0.505 9.090 1.00 87.94 149 GLY A C 1
ATOM 1163 O O . GLY A 1 149 ? 0.446 0.179 10.083 1.00 87.94 149 GLY A O 1
ATOM 1164 N N . ASN A 1 150 ? 1.141 -1.768 9.180 1.00 91.06 150 ASN A N 1
ATOM 1165 C CA . ASN A 1 150 ? 1.404 -2.471 10.433 1.00 91.06 150 ASN A CA 1
ATOM 1166 C C . ASN A 1 150 ? 2.725 -2.022 11.064 1.00 91.06 150 ASN A C 1
ATOM 1168 O O . ASN A 1 150 ? 2.721 -1.674 12.240 1.00 91.06 150 ASN A O 1
ATOM 1172 N N . ILE A 1 151 ? 3.808 -1.904 10.296 1.00 90.19 151 ILE A N 1
ATOM 1173 C CA . ILE A 1 151 ? 5.082 -1.328 10.747 1.00 90.19 151 ILE A CA 1
ATOM 1174 C C . ILE A 1 151 ? 4.831 0.070 11.312 1.00 90.19 151 ILE A C 1
ATOM 1176 O O . ILE A 1 151 ? 5.196 0.342 12.452 1.00 90.19 151 ILE A O 1
ATOM 1180 N N . ALA A 1 152 ? 4.056 0.904 10.611 1.00 88.38 152 ALA A N 1
ATOM 1181 C CA . ALA A 1 152 ? 3.723 2.233 11.108 1.00 88.38 152 ALA A CA 1
ATOM 1182 C C . ALA A 1 152 ? 2.887 2.255 12.386 1.00 88.38 152 ALA A C 1
ATOM 1184 O O . ALA A 1 152 ? 2.945 3.212 13.160 1.00 88.38 152 ALA A O 1
ATOM 1185 N N . TRP A 1 153 ? 2.108 1.208 12.643 1.00 87.50 153 TRP A N 1
ATOM 1186 C CA . TRP A 1 153 ? 1.445 1.036 13.932 1.00 87.50 153 TRP A CA 1
ATOM 1187 C C . TRP A 1 153 ? 2.442 0.684 15.033 1.00 87.50 153 TRP A C 1
ATOM 1189 O O . TRP A 1 153 ? 2.395 1.291 16.101 1.00 87.50 153 TRP A O 1
ATOM 1199 N N . ILE A 1 154 ? 3.338 -0.266 14.759 1.00 88.38 154 ILE A N 1
ATOM 1200 C CA . ILE A 1 154 ? 4.343 -0.759 15.703 1.00 88.38 154 ILE A CA 1
ATOM 1201 C C . ILE A 1 154 ? 5.277 0.380 16.105 1.00 88.38 154 ILE A C 1
ATOM 1203 O O . ILE A 1 154 ? 5.379 0.676 17.293 1.00 88.38 154 ILE A O 1
ATOM 1207 N N . THR A 1 155 ? 5.870 1.088 15.139 1.00 88.38 155 THR A N 1
ATOM 1208 C CA . THR A 1 155 ? 6.776 2.221 15.394 1.00 88.38 155 THR A CA 1
ATOM 1209 C C . THR A 1 155 ? 6.112 3.279 16.274 1.00 88.38 155 THR A C 1
ATOM 1211 O O . THR A 1 155 ? 6.711 3.792 17.216 1.00 88.38 155 THR A O 1
ATOM 1214 N N . ASN A 1 156 ? 4.836 3.575 16.022 1.00 85.44 156 ASN A N 1
ATOM 1215 C CA . ASN A 1 156 ? 4.089 4.528 16.836 1.00 85.44 156 ASN A CA 1
ATOM 1216 C C . ASN A 1 156 ? 3.743 4.022 18.228 1.00 85.44 156 ASN A C 1
ATOM 1218 O O . ASN A 1 156 ? 3.697 4.818 19.162 1.00 85.44 156 ASN A O 1
ATOM 1222 N N . LYS A 1 157 ? 3.457 2.728 18.368 1.00 85.38 157 LYS A N 1
ATOM 1223 C CA . LYS A 1 157 ? 3.185 2.113 19.664 1.00 85.38 157 LYS A CA 1
ATOM 1224 C C . LYS A 1 157 ? 4.434 2.128 20.541 1.00 85.38 157 LYS A C 1
ATOM 1226 O O . LYS A 1 157 ? 4.316 2.431 21.720 1.00 85.38 157 LYS A O 1
ATOM 1231 N N . VAL A 1 158 ? 5.602 1.866 19.953 1.00 85.75 158 VAL A N 1
ATOM 1232 C CA . VAL A 1 158 ? 6.901 1.955 20.634 1.00 85.75 158 VAL A CA 1
ATOM 1233 C C . VAL A 1 158 ? 7.199 3.397 21.050 1.00 85.75 158 VAL A C 1
ATOM 1235 O O . VAL A 1 158 ? 7.483 3.618 22.212 1.00 85.75 158 VAL A O 1
ATOM 1238 N N . ARG A 1 159 ? 7.020 4.394 20.167 1.00 79.69 159 ARG A N 1
ATOM 1239 C CA . ARG A 1 159 ? 7.241 5.828 20.485 1.00 79.69 159 ARG A CA 1
ATOM 1240 C C . ARG A 1 159 ? 6.256 6.457 21.482 1.00 79.69 159 ARG A C 1
ATOM 1242 O O . ARG A 1 159 ? 6.403 7.637 21.802 1.00 79.69 159 ARG A O 1
ATOM 1249 N N . ARG A 1 160 ? 5.171 5.761 21.833 1.00 67.75 160 ARG A N 1
ATOM 1250 C CA . ARG A 1 160 ? 4.174 6.232 22.811 1.00 67.75 160 ARG A CA 1
ATOM 1251 C C . ARG A 1 160 ? 4.358 5.625 24.200 1.00 67.75 160 ARG A C 1
ATOM 1253 O O . 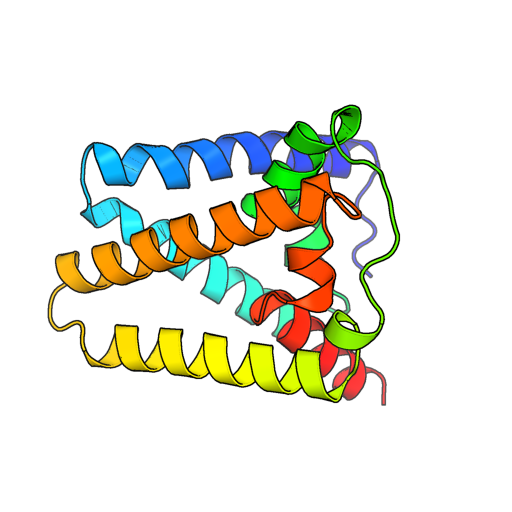ARG A 1 160 ? 3.700 6.110 25.115 1.00 67.75 160 ARG A O 1
ATOM 1260 N N . LYS A 1 161 ? 5.160 4.568 24.320 1.00 53.50 161 LYS A N 1
ATOM 1261 C CA . LYS A 1 161 ? 5.762 4.183 25.595 1.00 53.50 161 LYS A CA 1
ATOM 1262 C C . LYS A 1 161 ? 6.962 5.083 25.848 1.00 53.50 161 LYS A C 1
ATOM 1264 O O . LYS A 1 161 ? 7.220 5.312 27.041 1.00 53.50 161 LYS A O 1
#

pLDDT: mean 86.38, std 8.72, range [46.19, 94.12]

Secondary structure (DSSP, 8-state):
-----HHHHHHHHHHHHHHHHHHHHHHHH-GGGGHHHHHHHHHHHHHHHHSSS-HIIIII-HHHHHHHHHTTTT---BPPPHHHHSHHHHHHHHHHHHHHHHHHHHH--SHHHHHHHHHHHHHHHHHHHHHHHHHB-TTHIIIII-HHHHHHHHHHHHTT-

Radius of gyration: 15.58 Å; chains: 1; bounding box: 41×35×47 Å

Foldseek 3Di:
DPPQDPVNQVVLLVVLQVVLVCCLVVCVVPLLSLCVLVVLLVVLLVCLQVDQARCCLRGHHSLSSNLCVVLVPQAPAAADDCVQQPPVNQVVLLVVLVCLLVVQVVPDPDSNSNSVSSNVSSVVLSVVLNVRCNHHPSCCCLCRRDNSSSSSVVSNVVVVD